Protein AF-A0A7J2ZIG6-F1 (afdb_monomer_lite)

Sequence (83 aa):
MPVIGPDVLAMHHLSLMSDKRFEDNEAFLRKLRGVTKGVTIFGLLGQAGIVASRIGDKSARELYISYLKSREHVILFPEYQGS

pLDDT: mean 87.47, std 7.1, range [55.97, 95.5]

Secondary structure (DSSP, 8-state):
-PBPPHHHHHHHHTT-TTSTTHHHHHHHHHHTTTS-EEEEHHHHHHHHHHHHHHT-HHHHHHHHHHHHT-SSEEEE-------

Foldseek 3Di:
DAEDALVLVLCVVVVVVVDPCNVVSVVVVVVCVVAAYEYEPVSLVVSLVVCCVPPRNVVSVVSSVCQVPDPRYDYDHDDPPDD

Radius of gyration: 13.04 Å; chains: 1; bounding box: 34×28×31 Å

Structure (mmCIF, N/CA/C/O backbone):
data_AF-A0A7J2ZIG6-F1
#
_entry.id   AF-A0A7J2ZIG6-F1
#
loop_
_atom_site.group_PDB
_atom_site.id
_atom_site.type_symbol
_atom_site.label_atom_id
_atom_site.label_alt_id
_atom_site.label_comp_id
_atom_site.label_asym_id
_atom_site.label_entity_id
_atom_site.label_seq_id
_atom_site.pdbx_PDB_ins_code
_atom_site.Cartn_x
_atom_site.Cartn_y
_atom_site.Cartn_z
_atom_site.occupancy
_atom_site.B_iso_or_equiv
_atom_site.auth_seq_id
_atom_site.auth_comp_id
_atom_site.auth_asym_id
_atom_site.auth_atom_id
_atom_site.pdbx_PDB_model_num
ATOM 1 N N . MET A 1 1 ? -12.974 3.485 9.973 1.00 81.38 1 MET A N 1
A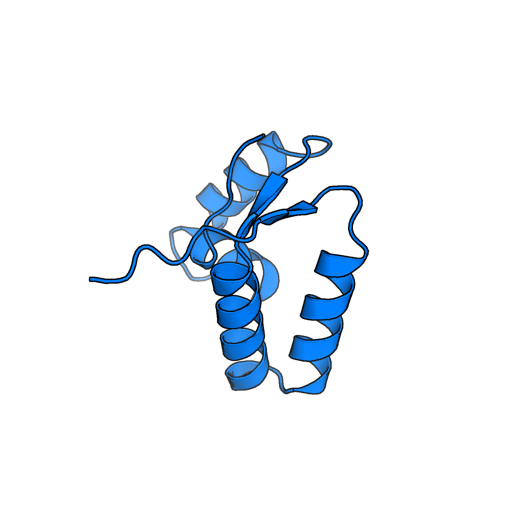TOM 2 C CA . MET A 1 1 ? -11.717 3.188 9.255 1.00 81.38 1 MET A CA 1
ATOM 3 C C . MET A 1 1 ? -11.656 4.067 8.015 1.00 81.38 1 MET A C 1
ATOM 5 O O . MET A 1 1 ? -12.554 3.936 7.191 1.00 81.38 1 MET A O 1
ATOM 9 N N . PRO A 1 2 ? -10.679 4.980 7.891 1.00 88.38 2 PRO A N 1
ATOM 10 C CA . PRO A 1 2 ? -10.480 5.737 6.657 1.00 88.38 2 PRO A CA 1
ATOM 11 C C . PRO A 1 2 ? -10.020 4.804 5.533 1.00 88.38 2 PRO A C 1
ATOM 13 O O . PRO A 1 2 ? -9.223 3.896 5.775 1.00 88.38 2 PRO A O 1
ATOM 16 N N . VAL A 1 3 ? -10.513 5.032 4.317 1.00 88.62 3 VAL A N 1
ATOM 17 C CA . VAL A 1 3 ? -10.024 4.354 3.111 1.00 88.62 3 VAL A CA 1
ATOM 18 C C . VAL A 1 3 ? -8.953 5.230 2.478 1.00 88.62 3 VAL A C 1
ATOM 20 O O . VAL A 1 3 ? -9.170 6.425 2.289 1.00 88.62 3 VAL A O 1
ATOM 23 N N . ILE A 1 4 ? -7.790 4.651 2.191 1.00 86.62 4 ILE A N 1
ATOM 24 C CA . ILE A 1 4 ? -6.642 5.378 1.649 1.00 86.62 4 ILE A CA 1
ATOM 25 C C . ILE A 1 4 ? -6.565 5.146 0.145 1.00 86.62 4 ILE A C 1
ATOM 27 O O . ILE A 1 4 ? -6.609 4.005 -0.323 1.00 86.62 4 ILE A O 1
ATOM 31 N N . GLY A 1 5 ? -6.450 6.244 -0.600 1.00 82.62 5 GLY A N 1
ATOM 32 C CA . GLY A 1 5 ? -6.272 6.215 -2.044 1.00 82.62 5 GLY A CA 1
ATOM 33 C C . GLY A 1 5 ? -4.923 5.604 -2.446 1.00 82.62 5 GLY A C 1
ATOM 34 O O . GLY A 1 5 ? -3.925 5.769 -1.734 1.00 82.62 5 GLY A O 1
ATOM 35 N N . PRO A 1 6 ? -4.860 4.896 -3.585 1.00 76.62 6 PRO A N 1
ATOM 36 C CA . PRO A 1 6 ? -3.614 4.310 -4.076 1.00 76.62 6 PRO A CA 1
ATOM 37 C C . PRO A 1 6 ? -2.559 5.356 -4.451 1.00 76.62 6 PRO A C 1
ATOM 39 O O . PRO A 1 6 ? -1.372 5.061 -4.404 1.00 76.62 6 PRO A O 1
ATOM 42 N N . ASP A 1 7 ? -2.968 6.575 -4.793 1.00 77.62 7 ASP A N 1
ATOM 43 C CA . ASP A 1 7 ? -2.095 7.709 -5.092 1.00 77.62 7 ASP A CA 1
ATOM 44 C C . ASP A 1 7 ? -1.332 8.193 -3.851 1.00 77.62 7 ASP A C 1
ATOM 46 O O . ASP A 1 7 ? -0.118 8.395 -3.921 1.00 77.62 7 ASP A O 1
ATOM 50 N N . VAL A 1 8 ? -2.013 8.295 -2.704 1.00 81.38 8 VAL A N 1
ATOM 51 C CA . VAL A 1 8 ? -1.400 8.632 -1.408 1.00 81.38 8 VAL A CA 1
ATOM 52 C C . VAL A 1 8 ? -0.352 7.584 -1.029 1.00 81.38 8 VAL A C 1
ATOM 54 O O . VAL A 1 8 ? 0.772 7.927 -0.662 1.00 81.38 8 VAL A O 1
ATOM 57 N N . LEU A 1 9 ? -0.688 6.298 -1.173 1.00 80.31 9 LEU A N 1
ATOM 58 C CA . LEU A 1 9 ? 0.232 5.202 -0.863 1.00 80.31 9 LEU A CA 1
ATOM 59 C C . LEU A 1 9 ? 1.398 5.126 -1.857 1.00 80.31 9 LEU A C 1
ATOM 61 O O . LEU A 1 9 ? 2.543 4.949 -1.447 1.00 80.31 9 LEU A O 1
ATOM 65 N N . ALA A 1 10 ? 1.148 5.295 -3.155 1.00 75.81 10 ALA A N 1
ATOM 66 C CA . ALA A 1 10 ? 2.202 5.299 -4.164 1.00 75.81 10 ALA A CA 1
ATOM 67 C C . ALA A 1 10 ? 3.204 6.439 -3.929 1.00 75.81 10 ALA A C 1
ATOM 69 O O . ALA A 1 10 ? 4.408 6.204 -3.993 1.00 75.81 10 ALA A O 1
ATOM 70 N N . MET A 1 11 ? 2.731 7.649 -3.605 1.00 78.06 11 MET A N 1
ATOM 71 C CA . MET A 1 11 ? 3.603 8.783 -3.277 1.00 78.06 11 MET A CA 1
ATOM 72 C C . MET A 1 11 ? 4.481 8.510 -2.049 1.00 78.06 11 MET A C 1
ATOM 74 O O . MET A 1 11 ? 5.675 8.808 -2.096 1.00 78.06 11 MET A O 1
ATOM 78 N N . HIS A 1 12 ? 3.916 7.895 -1.004 1.00 79.56 12 HIS A N 1
ATOM 79 C CA . HIS A 1 12 ? 4.651 7.488 0.197 1.00 79.56 12 HIS A CA 1
ATOM 80 C C . HIS A 1 12 ? 5.742 6.455 -0.123 1.00 79.56 12 HIS A C 1
ATOM 82 O O . HIS A 1 12 ? 6.926 6.687 0.113 1.00 79.56 12 HIS A O 1
ATOM 88 N N . HIS A 1 13 ? 5.365 5.323 -0.725 1.00 77.38 13 HIS A N 1
ATOM 89 C CA . HIS A 1 13 ? 6.283 4.197 -0.946 1.00 77.38 13 HIS A CA 1
ATOM 90 C C . HIS A 1 13 ? 7.366 4.478 -1.986 1.00 77.38 13 HIS A C 1
ATOM 92 O O . HIS A 1 13 ? 8.465 3.942 -1.892 1.00 77.38 13 HIS A O 1
ATOM 98 N N . LEU A 1 14 ? 7.083 5.333 -2.967 1.00 77.69 14 LEU A N 1
ATOM 99 C CA . LEU A 1 14 ? 8.068 5.742 -3.969 1.00 77.69 14 LEU A CA 1
ATOM 100 C C . LEU A 1 14 ? 8.896 6.951 -3.523 1.00 77.69 14 LEU A C 1
ATOM 102 O O . LEU A 1 14 ? 9.730 7.408 -4.299 1.00 77.69 14 LEU A O 1
ATOM 106 N N . SER A 1 15 ? 8.660 7.475 -2.312 1.00 79.38 15 SER A N 1
ATOM 107 C CA . SER A 1 15 ? 9.363 8.641 -1.767 1.00 79.38 15 SER A CA 1
ATOM 108 C C . SER A 1 15 ? 9.429 9.795 -2.773 1.00 79.38 15 SER A C 1
ATOM 110 O O . SER A 1 15 ? 10.503 10.325 -3.058 1.00 79.38 15 SER A O 1
ATOM 112 N N . LEU A 1 16 ? 8.284 10.166 -3.360 1.00 79.44 16 LEU A N 1
ATOM 113 C CA . LEU A 1 16 ? 8.205 11.215 -4.387 1.00 79.44 16 LEU A CA 1
ATOM 114 C C . LEU A 1 16 ? 8.328 12.615 -3.774 1.00 79.44 16 LEU A C 1
ATOM 116 O O . LEU A 1 16 ? 7.429 13.434 -3.914 1.00 79.44 16 LEU A O 1
ATOM 120 N N . MET A 1 17 ? 9.456 12.896 -3.120 1.00 81.06 17 MET A N 1
ATOM 121 C CA . MET A 1 17 ? 9.719 14.127 -2.364 1.00 81.06 17 MET A CA 1
ATOM 122 C C . MET A 1 17 ? 9.619 15.403 -3.211 1.00 81.06 17 MET A C 1
ATOM 124 O O . MET A 1 17 ? 9.406 16.482 -2.674 1.00 81.06 17 MET A O 1
ATOM 128 N N . SER A 1 18 ? 9.767 15.292 -4.533 1.00 82.44 18 SER A N 1
ATOM 129 C CA . SER A 1 18 ? 9.612 16.416 -5.464 1.00 82.44 18 SER A CA 1
ATOM 130 C C . SER A 1 18 ? 8.153 16.702 -5.856 1.00 82.44 18 SER A C 1
ATOM 132 O O . SER A 1 18 ? 7.896 17.709 -6.512 1.00 82.44 18 SER A O 1
ATOM 134 N N . ASP A 1 19 ? 7.193 15.835 -5.505 1.00 84.75 19 ASP A N 1
ATOM 135 C CA . ASP A 1 19 ? 5.766 16.099 -5.721 1.00 84.75 19 ASP A CA 1
ATOM 136 C C . ASP A 1 19 ? 5.252 17.036 -4.622 1.00 84.75 19 ASP A C 1
ATOM 138 O O . ASP A 1 19 ? 5.387 16.756 -3.433 1.00 84.75 19 ASP A O 1
ATOM 142 N N . LYS A 1 20 ? 4.602 18.135 -5.017 1.00 87.38 20 LYS A N 1
ATOM 143 C CA . LYS A 1 20 ? 4.032 19.129 -4.093 1.00 87.38 20 LYS A CA 1
ATOM 144 C C . LYS A 1 20 ? 3.041 18.545 -3.076 1.00 87.38 20 LYS A C 1
ATOM 146 O O . LYS A 1 20 ? 2.785 19.168 -2.058 1.00 87.38 20 LYS A O 1
ATOM 151 N N . ARG A 1 21 ? 2.454 17.377 -3.365 1.00 86.00 21 ARG A N 1
ATOM 152 C CA . ARG A 1 21 ? 1.495 16.682 -2.491 1.00 86.00 21 ARG A CA 1
ATOM 153 C C . ARG A 1 21 ? 2.174 15.771 -1.470 1.00 86.00 21 ARG A C 1
ATOM 155 O O . ARG A 1 21 ? 1.490 15.229 -0.607 1.00 86.00 21 ARG A O 1
ATOM 162 N N . PHE A 1 22 ? 3.486 15.553 -1.576 1.00 84.50 22 PHE A N 1
ATOM 163 C CA . PHE A 1 22 ? 4.209 14.615 -0.721 1.00 84.50 22 PHE A CA 1
ATOM 164 C C . PHE A 1 22 ? 4.118 15.005 0.757 1.00 84.50 22 PHE A C 1
ATOM 166 O O . PHE A 1 22 ? 3.742 14.177 1.583 1.00 84.50 22 PHE A O 1
ATOM 173 N N . GLU A 1 23 ? 4.380 16.271 1.089 1.00 87.94 23 GLU A N 1
ATOM 174 C CA . GLU A 1 23 ? 4.342 16.754 2.475 1.00 87.94 23 GLU A CA 1
ATOM 175 C C . GLU A 1 23 ? 2.941 16.649 3.092 1.00 87.94 23 GLU A C 1
ATOM 177 O O . GLU A 1 23 ? 2.792 16.182 4.225 1.00 87.94 23 GLU A O 1
ATOM 182 N N . ASP A 1 24 ? 1.907 17.009 2.327 1.00 89.75 24 ASP A N 1
ATOM 183 C CA . ASP A 1 24 ? 0.511 16.894 2.755 1.00 89.75 24 ASP A CA 1
ATOM 184 C C . ASP A 1 24 ? 0.111 15.430 2.986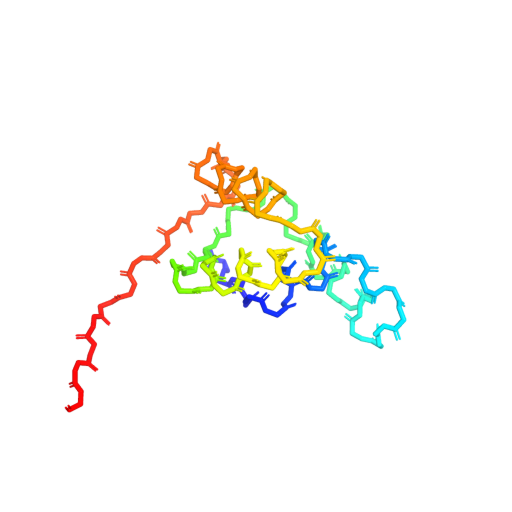 1.00 89.75 24 ASP A C 1
ATOM 186 O O . ASP A 1 24 ? -0.538 15.107 3.988 1.00 89.75 24 ASP A O 1
ATOM 190 N N . ASN A 1 25 ? 0.547 14.525 2.106 1.00 90.00 25 ASN A N 1
ATOM 191 C CA . ASN A 1 25 ? 0.313 13.090 2.244 1.00 90.00 25 ASN A CA 1
ATOM 192 C C . ASN A 1 25 ? 1.016 12.512 3.473 1.00 90.00 25 ASN A C 1
ATOM 194 O O . ASN A 1 25 ? 0.396 11.772 4.236 1.00 90.00 25 ASN A O 1
ATOM 198 N N . GLU A 1 26 ? 2.271 12.882 3.720 1.00 89.25 26 GLU A N 1
ATOM 199 C CA . GLU A 1 26 ? 2.998 12.462 4.920 1.00 89.25 26 GLU A CA 1
ATOM 200 C C . GLU A 1 26 ? 2.334 12.999 6.193 1.00 89.25 26 GLU A C 1
ATOM 202 O O . GLU A 1 26 ? 2.171 12.275 7.182 1.00 89.25 26 GLU A O 1
ATOM 207 N N . ALA A 1 27 ? 1.883 14.256 6.176 1.00 90.81 27 ALA A N 1
ATOM 208 C CA . ALA A 1 27 ? 1.155 14.850 7.289 1.00 90.81 27 ALA A CA 1
ATOM 209 C C . ALA A 1 27 ? -0.176 14.127 7.549 1.00 90.81 27 ALA A C 1
ATOM 211 O O . ALA A 1 27 ? -0.528 13.886 8.709 1.00 90.81 27 ALA A O 1
ATOM 212 N N . PHE A 1 28 ? -0.899 13.751 6.493 1.00 89.50 28 PHE A N 1
ATOM 213 C CA . PHE A 1 28 ? -2.119 12.955 6.577 1.00 89.50 28 PHE A CA 1
ATOM 214 C C . PHE A 1 28 ? -1.849 11.550 7.133 1.00 89.50 28 PHE A C 1
ATOM 216 O O . PHE A 1 28 ? -2.478 11.151 8.114 1.00 89.50 28 PHE A O 1
ATOM 223 N N . LEU A 1 29 ? -0.866 10.824 6.593 1.00 88.12 29 LEU A N 1
ATOM 224 C CA . LEU A 1 29 ? -0.502 9.481 7.057 1.00 88.12 29 LEU A CA 1
ATOM 225 C C . LEU A 1 29 ? -0.027 9.486 8.514 1.00 88.12 29 LEU A C 1
ATOM 227 O O . LEU A 1 29 ? -0.387 8.594 9.287 1.00 88.12 29 LEU A O 1
ATOM 231 N N . ARG A 1 30 ? 0.706 10.524 8.935 1.00 90.19 30 ARG A N 1
ATOM 232 C CA . ARG A 1 30 ? 1.137 10.699 10.328 1.00 90.19 30 ARG A CA 1
ATOM 233 C C . ARG A 1 30 ? -0.043 10.826 11.291 1.00 90.19 30 ARG A C 1
ATOM 235 O O . ARG A 1 30 ? 0.010 10.238 12.369 1.00 90.19 30 ARG A O 1
ATOM 242 N N . LYS A 1 31 ? -1.109 11.538 10.908 1.00 90.94 31 LYS A N 1
ATOM 243 C CA . LYS A 1 31 ? -2.343 11.656 11.713 1.00 90.94 31 LYS A CA 1
ATOM 244 C C . LYS A 1 31 ? -3.084 10.324 11.860 1.00 90.94 31 LYS A C 1
ATOM 246 O O . LYS A 1 31 ? -3.879 10.175 12.779 1.00 90.94 31 LYS A O 1
ATOM 251 N N . LEU A 1 32 ? -2.822 9.364 10.974 1.00 88.31 32 LEU A N 1
ATOM 252 C CA . LEU A 1 32 ? -3.464 8.051 10.960 1.00 88.31 32 LEU A CA 1
ATOM 253 C C . LEU A 1 32 ? -2.589 6.932 11.551 1.00 88.31 32 LEU A C 1
ATOM 255 O O . LEU A 1 32 ? -2.928 5.753 11.416 1.00 88.31 32 LEU A O 1
ATOM 259 N N . ARG A 1 33 ? -1.460 7.250 12.197 1.00 86.38 33 ARG A N 1
ATOM 260 C CA . ARG A 1 33 ? -0.646 6.242 12.900 1.00 86.38 33 ARG A CA 1
ATOM 261 C C . ARG A 1 33 ? -1.462 5.556 13.997 1.00 86.38 33 ARG A C 1
ATOM 263 O O . ARG A 1 33 ? -2.185 6.221 14.731 1.00 86.38 33 ARG A O 1
ATOM 270 N N . GLY A 1 34 ? -1.366 4.229 14.087 1.00 86.19 34 GLY A N 1
ATOM 271 C CA . GLY A 1 34 ? -2.145 3.431 15.041 1.00 86.19 34 GLY A CA 1
ATOM 272 C C . GLY A 1 34 ? -3.635 3.284 14.705 1.00 86.19 34 GLY A C 1
ATOM 273 O O . GLY A 1 34 ? -4.343 2.556 15.394 1.00 86.19 34 GLY A O 1
ATOM 274 N N . VAL A 1 35 ? -4.124 3.927 13.639 1.00 90.69 35 VAL A N 1
ATOM 275 C CA . VAL A 1 35 ? -5.493 3.753 13.140 1.00 90.69 35 VAL A CA 1
ATOM 276 C C . VAL A 1 35 ? -5.489 2.699 12.036 1.00 90.69 35 VAL A C 1
ATOM 278 O O . VAL A 1 35 ? -4.687 2.784 11.103 1.00 90.69 35 VAL A O 1
ATOM 281 N N . THR A 1 36 ? -6.396 1.724 12.105 1.00 92.50 36 THR A N 1
ATOM 282 C CA . THR A 1 36 ? -6.619 0.769 11.011 1.00 92.50 36 THR A CA 1
ATOM 283 C C . THR A 1 36 ? -7.157 1.492 9.776 1.00 92.50 36 THR A C 1
ATOM 285 O O . THR A 1 36 ? -8.094 2.288 9.877 1.00 92.50 36 THR A O 1
ATOM 288 N N . LYS A 1 37 ? -6.569 1.206 8.613 1.00 91.56 37 LYS A N 1
ATOM 289 C CA . LYS A 1 37 ? -6.813 1.852 7.318 1.00 91.56 37 LYS A CA 1
ATOM 290 C C . LYS A 1 37 ? -7.354 0.831 6.322 1.00 91.56 37 LYS A C 1
ATOM 292 O O . LYS A 1 37 ? -6.875 -0.297 6.267 1.00 91.56 37 LYS A O 1
ATOM 297 N N . GLY A 1 38 ? -8.327 1.230 5.518 1.00 93.38 38 GLY A N 1
ATOM 298 C CA . GLY A 1 38 ? -8.841 0.419 4.421 1.00 93.38 38 GLY A CA 1
ATOM 299 C C . GLY A 1 38 ? -8.055 0.694 3.147 1.00 93.38 38 GLY A C 1
ATOM 300 O O . GLY A 1 38 ? -7.798 1.853 2.828 1.00 93.38 38 GLY A O 1
ATOM 301 N N . VAL A 1 39 ? -7.7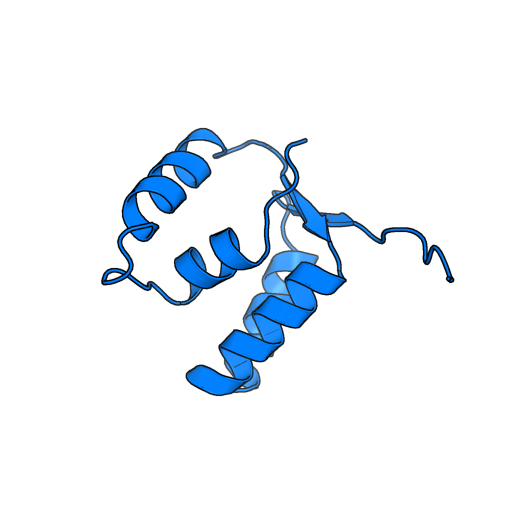03 -0.348 2.403 1.00 92.94 39 VAL A N 1
ATOM 302 C CA . VAL A 1 39 ? -7.102 -0.233 1.067 1.00 92.94 39 VAL A CA 1
ATOM 303 C C . VAL A 1 39 ? -7.842 -1.183 0.147 1.00 92.94 39 VAL A C 1
ATOM 305 O O . VAL A 1 39 ? -7.994 -2.354 0.475 1.00 92.94 39 VAL A O 1
ATOM 308 N N . THR A 1 40 ? -8.336 -0.709 -0.993 1.00 93.19 40 THR A N 1
ATOM 309 C CA . THR A 1 40 ? -9.008 -1.606 -1.942 1.00 93.19 40 THR A CA 1
ATOM 310 C C . THR A 1 40 ? -7.996 -2.533 -2.611 1.00 93.19 40 THR A C 1
ATOM 312 O O . THR A 1 40 ? -6.853 -2.141 -2.854 1.00 93.19 40 THR A O 1
ATOM 315 N N . ILE A 1 41 ? -8.408 -3.754 -2.961 1.00 93.31 41 ILE A N 1
ATOM 316 C CA . ILE A 1 41 ? -7.546 -4.693 -3.693 1.00 93.31 41 ILE A CA 1
ATOM 317 C C . ILE A 1 41 ? -7.058 -4.093 -5.019 1.00 93.31 41 ILE A C 1
ATOM 319 O O . ILE A 1 41 ? -5.891 -4.245 -5.370 1.00 93.31 41 ILE A O 1
ATOM 323 N N . PHE A 1 42 ? -7.908 -3.328 -5.712 1.00 90.94 42 PHE A N 1
ATOM 324 C CA . PHE A 1 42 ? -7.532 -2.617 -6.935 1.00 90.94 42 PHE A CA 1
ATOM 325 C C . PHE A 1 42 ? -6.474 -1.543 -6.676 1.00 90.94 42 PHE A C 1
ATOM 327 O O . PHE A 1 42 ? -5.522 -1.427 -7.444 1.00 90.94 42 PHE A O 1
ATOM 334 N N . GLY A 1 43 ? -6.600 -0.796 -5.574 1.00 90.06 43 GLY A N 1
ATOM 335 C CA . GLY A 1 43 ? -5.607 0.196 -5.179 1.00 90.06 43 GLY A CA 1
ATOM 336 C C . GLY A 1 43 ? -4.253 -0.439 -4.861 1.00 90.06 43 GLY A C 1
ATOM 337 O O . GLY A 1 43 ? -3.225 0.028 -5.349 1.00 90.06 43 GLY A O 1
ATOM 338 N N . LEU A 1 44 ? -4.256 -1.549 -4.119 1.00 92.38 44 LEU A N 1
ATOM 339 C CA . LEU A 1 44 ? -3.041 -2.296 -3.797 1.00 92.38 44 LEU A CA 1
ATOM 340 C C . LEU A 1 44 ? -2.365 -2.872 -5.052 1.00 92.38 44 LEU A C 1
ATOM 342 O O . LEU A 1 44 ? -1.149 -2.763 -5.200 1.00 92.38 44 LEU A O 1
ATOM 346 N N . LEU A 1 45 ? -3.135 -3.460 -5.972 1.00 92.69 45 LEU A N 1
ATOM 347 C CA . LEU A 1 45 ? -2.603 -3.984 -7.233 1.00 92.69 45 LEU A CA 1
ATOM 348 C C . LEU A 1 45 ? -2.059 -2.866 -8.130 1.00 92.69 45 LEU A C 1
ATOM 350 O O . LEU A 1 45 ? -0.977 -3.015 -8.694 1.00 92.69 45 LEU A O 1
ATOM 354 N N . GLY A 1 46 ? -2.759 -1.731 -8.217 1.00 89.94 46 GLY A N 1
ATOM 355 C CA . GLY A 1 46 ? -2.280 -0.556 -8.946 1.00 89.94 46 GLY A CA 1
ATOM 356 C C . GLY A 1 46 ? -0.953 -0.040 -8.387 1.00 89.94 46 GLY A C 1
ATOM 357 O O . GLY A 1 46 ? -0.014 0.216 -9.138 1.00 89.94 46 GLY A O 1
ATOM 358 N N . GLN A 1 47 ? -0.832 0.026 -7.061 1.00 89.94 47 GLN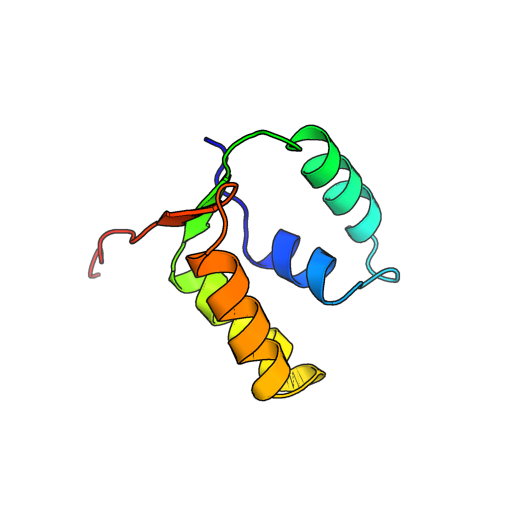 A N 1
ATOM 359 C CA . GLN A 1 47 ? 0.407 0.410 -6.394 1.00 89.94 47 GLN A CA 1
ATOM 360 C C . GLN A 1 47 ? 1.546 -0.583 -6.659 1.00 89.94 47 GLN A C 1
ATOM 362 O O . GLN A 1 47 ? 2.657 -0.164 -6.988 1.00 89.94 47 GLN A O 1
ATOM 367 N N . ALA A 1 48 ? 1.279 -1.888 -6.556 1.00 91.25 48 ALA A N 1
ATOM 368 C CA . ALA A 1 48 ? 2.256 -2.920 -6.886 1.00 91.25 48 ALA A CA 1
ATOM 369 C C . ALA A 1 48 ? 2.722 -2.799 -8.348 1.00 91.25 48 ALA A C 1
ATOM 371 O O . ALA A 1 48 ? 3.919 -2.876 -8.606 1.00 91.25 48 ALA A O 1
ATOM 372 N N . GLY A 1 49 ? 1.813 -2.513 -9.287 1.00 91.12 49 GLY A N 1
ATOM 373 C CA . GLY A 1 49 ? 2.149 -2.258 -10.691 1.00 91.12 49 GLY A CA 1
ATOM 374 C C . GLY A 1 49 ? 3.073 -1.052 -10.884 1.00 91.12 49 GLY A C 1
ATOM 375 O O . GLY A 1 49 ? 4.065 -1.137 -11.608 1.00 91.12 49 GLY A O 1
ATOM 376 N N . ILE A 1 50 ? 2.812 0.058 -10.185 1.00 88.38 50 ILE A N 1
ATOM 377 C CA . ILE A 1 50 ? 3.684 1.242 -10.232 1.00 88.38 50 ILE A CA 1
ATOM 378 C C . ILE A 1 50 ? 5.080 0.905 -9.689 1.00 88.38 50 ILE A C 1
ATOM 380 O O . ILE A 1 50 ? 6.083 1.246 -10.317 1.00 88.38 50 ILE A O 1
ATOM 384 N N . VAL A 1 51 ? 5.161 0.210 -8.554 1.00 88.94 51 VAL A N 1
ATOM 385 C CA . VAL A 1 51 ? 6.439 -0.205 -7.954 1.00 88.94 51 VAL A CA 1
ATOM 386 C C . VAL A 1 51 ? 7.190 -1.163 -8.877 1.00 88.94 51 VAL A C 1
ATOM 388 O O . VAL A 1 51 ? 8.394 -0.994 -9.065 1.00 88.94 51 VAL A O 1
ATOM 391 N N . ALA A 1 52 ? 6.491 -2.103 -9.516 1.00 92.06 52 ALA A N 1
ATOM 392 C CA . ALA A 1 52 ? 7.079 -3.018 -10.490 1.00 92.06 52 ALA A CA 1
ATOM 393 C C . ALA A 1 52 ? 7.712 -2.246 -11.654 1.00 92.06 52 ALA A C 1
ATOM 395 O O . ALA A 1 52 ? 8.871 -2.478 -11.983 1.00 92.06 52 ALA A O 1
ATOM 396 N N . SER A 1 53 ? 7.005 -1.248 -12.199 1.00 89.88 53 SER A N 1
ATOM 397 C CA . SER A 1 53 ? 7.500 -0.441 -13.324 1.00 89.88 53 SER A CA 1
ATOM 398 C C . SER A 1 53 ? 8.703 0.452 -13.000 1.00 89.88 53 SER A C 1
ATOM 400 O O . SER A 1 53 ? 9.437 0.828 -13.910 1.00 89.88 53 SER A O 1
ATOM 402 N N . ARG A 1 54 ? 8.900 0.830 -11.729 1.00 87.56 54 ARG A N 1
ATOM 403 C CA . ARG A 1 54 ? 9.938 1.797 -11.322 1.00 87.56 54 ARG A CA 1
ATOM 404 C C . ARG A 1 54 ? 11.123 1.175 -10.597 1.00 87.56 54 ARG A C 1
ATOM 406 O O . ARG A 1 54 ? 12.231 1.682 -10.713 1.00 87.56 54 ARG A O 1
ATOM 413 N N . ILE A 1 55 ? 10.873 0.136 -9.808 1.00 90.44 55 ILE A N 1
ATOM 414 C CA . ILE A 1 55 ? 11.854 -0.485 -8.908 1.00 90.44 55 ILE A CA 1
ATOM 415 C C . ILE A 1 55 ? 12.077 -1.952 -9.294 1.00 90.44 55 ILE A C 1
ATOM 417 O O . ILE A 1 55 ? 13.203 -2.439 -9.234 1.00 90.44 55 ILE A O 1
ATOM 421 N N . GLY A 1 56 ? 11.019 -2.646 -9.723 1.00 91.81 56 GLY A N 1
ATOM 422 C CA . GLY A 1 56 ? 11.068 -4.024 -10.207 1.00 91.81 56 GLY A CA 1
ATOM 423 C C . GLY A 1 56 ? 10.113 -4.970 -9.475 1.00 91.81 56 GLY A C 1
ATOM 424 O O . GLY A 1 56 ? 9.625 -4.696 -8.373 1.00 91.81 56 GLY A O 1
ATOM 425 N N . ASP A 1 57 ? 9.866 -6.125 -10.093 1.00 94.94 57 ASP A N 1
ATOM 426 C CA . ASP A 1 57 ? 8.844 -7.094 -9.669 1.00 94.94 57 ASP A CA 1
ATOM 427 C C . ASP A 1 57 ? 9.052 -7.631 -8.251 1.00 94.94 57 ASP A C 1
ATOM 429 O O . ASP A 1 57 ? 8.092 -7.872 -7.514 1.00 94.94 57 ASP A O 1
ATOM 433 N N . LYS A 1 58 ? 10.313 -7.800 -7.836 1.00 94.69 58 LYS A N 1
ATOM 434 C CA . LYS A 1 58 ? 10.643 -8.279 -6.490 1.00 94.69 58 LYS A CA 1
ATOM 435 C C . LYS A 1 58 ? 10.131 -7.310 -5.421 1.00 94.69 58 LYS A C 1
ATOM 437 O O . LYS A 1 58 ? 9.428 -7.736 -4.506 1.00 94.69 58 LYS A O 1
ATOM 442 N N . SER A 1 59 ? 10.421 -6.018 -5.570 1.00 90.62 59 SER A N 1
ATOM 443 C CA . SER A 1 59 ? 9.977 -4.981 -4.633 1.00 90.62 59 SER A CA 1
ATOM 444 C C . SER A 1 59 ? 8.458 -4.815 -4.646 1.00 90.62 59 SER A C 1
ATOM 446 O O . SER A 1 59 ? 7.848 -4.643 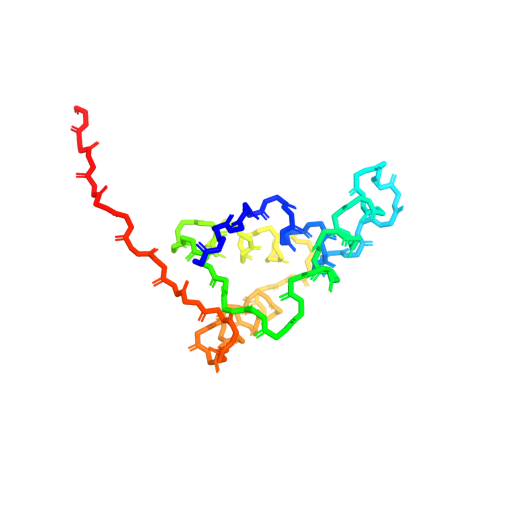-3.593 1.00 90.62 59 SER A O 1
ATOM 448 N N . ALA A 1 60 ? 7.824 -4.943 -5.815 1.00 92.00 60 ALA A N 1
ATOM 449 C CA . ALA A 1 60 ? 6.366 -4.929 -5.923 1.00 92.00 60 ALA A CA 1
ATOM 450 C C . ALA A 1 60 ? 5.718 -6.084 -5.149 1.00 92.00 60 ALA A C 1
ATOM 452 O O . ALA A 1 60 ? 4.750 -5.884 -4.412 1.00 92.00 60 ALA A O 1
ATOM 453 N N . ARG A 1 61 ? 6.279 -7.292 -5.272 1.00 95.06 61 ARG A N 1
ATOM 454 C CA . ARG A 1 61 ? 5.814 -8.473 -4.541 1.00 95.06 61 ARG A CA 1
ATOM 455 C C . ARG A 1 61 ? 6.006 -8.325 -3.034 1.00 95.06 61 ARG A C 1
ATOM 457 O O . ARG A 1 61 ? 5.112 -8.688 -2.272 1.00 95.06 61 ARG A O 1
ATOM 464 N N . GLU A 1 62 ? 7.151 -7.812 -2.596 1.00 94.12 62 GLU A N 1
ATOM 465 C CA . GLU A 1 62 ? 7.425 -7.556 -1.178 1.00 94.12 62 GLU A CA 1
ATOM 466 C C . GLU A 1 62 ? 6.437 -6.541 -0.595 1.00 94.12 62 GLU A C 1
ATOM 468 O O . GLU A 1 62 ? 5.847 -6.799 0.458 1.00 94.12 62 GLU A O 1
ATOM 473 N N . LEU A 1 63 ? 6.172 -5.449 -1.320 1.00 91.94 63 LEU A N 1
ATOM 474 C CA . LEU A 1 63 ? 5.158 -4.469 -0.950 1.00 91.94 63 LEU A CA 1
ATOM 475 C C . LEU A 1 63 ? 3.778 -5.122 -0.840 1.00 91.94 63 LEU A C 1
ATOM 477 O O . LEU A 1 63 ? 3.137 -5.015 0.203 1.00 91.94 63 LEU A O 1
ATOM 481 N N . TYR A 1 64 ? 3.350 -5.869 -1.856 1.00 94.19 64 TYR A N 1
ATOM 482 C 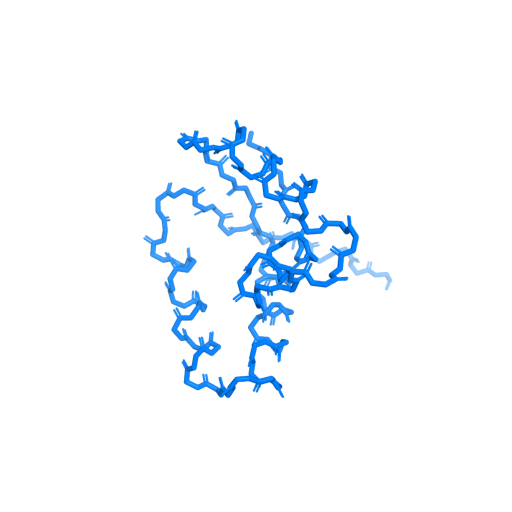CA . TYR A 1 64 ? 2.065 -6.568 -1.844 1.00 94.19 64 TYR A CA 1
ATOM 483 C C . TYR A 1 64 ? 1.914 -7.482 -0.615 1.00 94.19 64 TYR A C 1
ATOM 485 O O . TYR A 1 64 ? 0.931 -7.394 0.123 1.00 94.19 64 TYR A O 1
ATOM 493 N N . ILE A 1 65 ? 2.927 -8.307 -0.332 1.00 95.50 65 ILE A N 1
ATOM 494 C CA . ILE A 1 65 ? 2.936 -9.205 0.831 1.00 95.50 65 ILE A CA 1
ATOM 495 C C . ILE A 1 65 ? 2.914 -8.419 2.149 1.00 95.50 65 ILE A C 1
ATOM 497 O O . ILE A 1 65 ? 2.263 -8.852 3.102 1.00 95.50 65 ILE A O 1
ATOM 501 N N . SER A 1 66 ? 3.600 -7.275 2.227 1.00 93.81 66 SER A N 1
ATOM 502 C CA . SER A 1 66 ? 3.617 -6.443 3.436 1.00 93.81 66 SER A CA 1
ATOM 503 C C . SER A 1 66 ? 2.222 -5.923 3.799 1.00 93.81 66 SER A C 1
ATOM 505 O O . SER A 1 66 ? 1.851 -5.945 4.972 1.00 93.81 66 SER A O 1
ATOM 507 N N . TYR A 1 67 ? 1.414 -5.558 2.798 1.00 92.94 67 TYR A N 1
ATOM 508 C CA . TYR A 1 67 ? 0.030 -5.127 2.994 1.00 92.94 67 TYR A CA 1
ATOM 509 C C . TYR A 1 67 ? -0.865 -6.277 3.452 1.00 92.94 67 TYR A C 1
ATOM 511 O O . TYR A 1 67 ? -1.625 -6.101 4.400 1.00 92.94 67 TYR A O 1
ATOM 519 N N . LEU A 1 68 ? -0.724 -7.469 2.860 1.00 92.69 68 LEU A N 1
ATOM 520 C CA . LEU A 1 68 ? -1.482 -8.656 3.280 1.00 92.69 68 LEU A CA 1
ATOM 521 C C . LEU A 1 68 ? -1.180 -9.091 4.721 1.00 92.69 68 LEU A C 1
ATOM 523 O O . LEU A 1 68 ? -2.034 -9.672 5.384 1.00 92.69 68 LEU A O 1
ATOM 527 N N . LYS A 1 69 ? 0.038 -8.834 5.207 1.00 94.06 69 LYS A N 1
ATOM 528 C CA . LYS A 1 69 ? 0.466 -9.166 6.575 1.00 94.06 69 LYS A CA 1
ATOM 529 C C . LYS A 1 69 ? 0.248 -8.029 7.574 1.00 94.06 69 LYS A C 1
ATOM 531 O O . LYS A 1 69 ? 0.511 -8.207 8.765 1.00 94.06 69 LYS A O 1
ATOM 536 N N . SER A 1 70 ? -0.164 -6.852 7.110 1.00 90.81 70 SER A N 1
ATOM 537 C CA . SER A 1 70 ? -0.248 -5.669 7.955 1.00 90.81 70 SER A CA 1
ATOM 538 C C . SER A 1 70 ? -1.398 -5.783 8.953 1.00 90.81 70 SER A C 1
ATOM 540 O O . SER A 1 70 ? -2.511 -6.148 8.597 1.00 90.81 70 SER A O 1
ATOM 542 N N . ARG A 1 71 ? -1.147 -5.397 10.209 1.00 89.69 71 ARG A N 1
ATOM 543 C CA . ARG A 1 71 ? -2.207 -5.208 11.218 1.00 89.69 71 ARG A CA 1
ATOM 544 C C . ARG A 1 71 ? -2.860 -3.827 11.137 1.00 89.69 71 ARG A C 1
ATOM 546 O O . ARG A 1 71 ? -3.906 -3.605 11.737 1.00 89.69 71 ARG A O 1
ATOM 553 N N . GLU A 1 72 ? -2.238 -2.900 10.411 1.00 88.75 72 GLU A N 1
ATOM 554 C CA . GLU A 1 72 ? -2.755 -1.544 10.229 1.00 88.75 72 GLU A CA 1
ATOM 555 C C . GLU A 1 72 ? -3.591 -1.387 8.957 1.00 88.75 72 GLU A C 1
ATOM 557 O O . GLU A 1 72 ? -4.280 -0.377 8.825 1.00 88.75 72 GLU A O 1
ATOM 562 N N . HIS A 1 73 ? -3.550 -2.354 8.036 1.00 91.94 73 HIS A N 1
ATOM 563 C CA . HIS A 1 73 ? -4.278 -2.291 6.773 1.00 91.94 73 HIS A CA 1
ATOM 564 C C . HIS A 1 73 ? -5.276 -3.438 6.661 1.00 91.94 73 HIS A C 1
ATOM 566 O O . HIS A 1 73 ? -4.935 -4.598 6.867 1.00 91.94 73 HIS A O 1
ATOM 572 N N . VAL A 1 74 ? -6.505 -3.102 6.289 1.00 94.31 74 VAL A N 1
ATOM 573 C CA . VAL A 1 74 ? -7.538 -4.058 5.895 1.00 94.31 74 VAL A CA 1
ATOM 574 C C . VAL A 1 74 ? -7.705 -3.957 4.389 1.00 94.31 74 VAL A C 1
ATOM 576 O O . VAL A 1 74 ? -7.958 -2.871 3.859 1.00 94.31 74 VAL A O 1
ATOM 579 N N . ILE A 1 75 ? -7.568 -5.090 3.702 1.00 94.38 75 ILE A N 1
ATOM 580 C CA . ILE A 1 75 ? -7.792 -5.154 2.260 1.00 94.38 75 ILE A CA 1
ATOM 581 C C . ILE A 1 75 ? -9.286 -5.283 1.991 1.00 94.38 75 ILE A C 1
ATOM 583 O O . ILE A 1 75 ? -9.936 -6.228 2.434 1.00 94.38 75 ILE A O 1
ATOM 587 N N . LEU A 1 76 ? -9.822 -4.306 1.270 1.00 93.44 76 LEU A N 1
ATOM 588 C CA . LEU A 1 76 ? -11.224 -4.215 0.900 1.00 93.44 76 LEU A CA 1
ATOM 589 C C . LEU A 1 76 ? -11.424 -4.785 -0.503 1.00 93.44 76 LEU A C 1
ATOM 591 O O . LEU A 1 76 ? -10.731 -4.398 -1.446 1.00 93.44 76 LEU A O 1
ATOM 595 N N . PHE A 1 77 ? -12.406 -5.667 -0.641 1.00 92.19 77 PHE A N 1
ATOM 596 C CA . PHE A 1 77 ? -12.843 -6.228 -1.915 1.00 92.19 77 PHE A CA 1
ATOM 597 C C . PHE A 1 77 ? -14.181 -5.577 -2.274 1.00 92.19 77 PHE A C 1
ATOM 599 O O . PHE A 1 77 ? -15.217 -6.051 -1.813 1.00 92.19 77 PHE A O 1
ATOM 606 N N . PRO A 1 78 ? -14.172 -4.437 -2.989 1.00 87.12 78 PRO A N 1
ATOM 607 C CA . PRO A 1 78 ? -15.412 -3.799 -3.406 1.00 87.12 78 PRO A CA 1
ATOM 608 C C . PRO A 1 78 ? -16.185 -4.724 -4.349 1.00 87.12 78 PRO A C 1
ATOM 610 O O . PRO A 1 78 ? -15.588 -5.450 -5.148 1.00 87.12 78 PRO A O 1
ATOM 613 N N . GLU A 1 79 ? -17.510 -4.685 -4.252 1.00 86.88 79 GLU A N 1
ATOM 614 C CA . GLU A 1 79 ? -18.380 -5.440 -5.146 1.00 86.88 79 GLU A CA 1
ATOM 615 C C . GLU A 1 79 ? -18.189 -4.975 -6.591 1.00 86.88 79 GLU A C 1
ATOM 617 O O . GLU A 1 79 ? -18.068 -3.779 -6.875 1.00 86.88 79 GLU A O 1
ATOM 622 N N . TYR A 1 80 ? -18.166 -5.935 -7.513 1.00 74.94 80 TYR A N 1
ATOM 623 C CA . TYR A 1 80 ? -18.205 -5.633 -8.933 1.00 74.94 80 TYR A CA 1
ATOM 624 C C . TYR A 1 80 ? -19.607 -5.132 -9.282 1.00 74.94 80 TYR A C 1
ATOM 626 O O . TYR A 1 80 ? -20.534 -5.918 -9.468 1.00 74.94 80 TYR A O 1
ATOM 634 N N . GLN A 1 81 ? -19.762 -3.813 -9.356 1.00 68.19 81 GLN A N 1
ATOM 635 C CA . GLN A 1 81 ? -20.946 -3.194 -9.937 1.00 68.19 81 GLN A CA 1
ATOM 636 C C . GLN A 1 81 ? -20.757 -3.193 -11.453 1.00 68.19 81 GLN A C 1
ATOM 638 O O . GLN A 1 81 ? -20.239 -2.236 -12.022 1.00 68.19 81 GLN A O 1
ATOM 643 N N . GLY A 1 82 ? -21.062 -4.326 -12.090 1.00 65.19 82 GLY A N 1
ATOM 644 C CA . GLY A 1 82 ? -21.074 -4.418 -13.546 1.00 65.19 82 GLY A CA 1
ATOM 645 C C . GLY A 1 82 ? -21.998 -3.349 -14.128 1.00 65.19 82 GLY A C 1
ATOM 646 O O . GLY A 1 82 ? -23.132 -3.205 -13.672 1.00 65.19 82 GLY A O 1
ATOM 647 N N . SER A 1 83 ? -21.478 -2.584 -15.086 1.00 55.97 83 SER A N 1
ATOM 648 C CA . SER A 1 83 ? -22.238 -1.672 -15.948 1.00 55.97 83 SER A CA 1
ATOM 649 C C . SER A 1 83 ? -22.927 -2.430 -17.070 1.00 55.97 83 SER A C 1
ATOM 651 O O . SER A 1 83 ? -22.215 -3.263 -17.680 1.00 55.97 83 SER A O 1
#